Protein AF-A0A2V8TX80-F1 (afdb_monomer)

Mean predicted aligned error: 2.89 Å

Radius of gyration: 12.33 Å; Cα contacts (8 Å, |Δi|>4): 103; chains: 1; bounding box: 30×20×31 Å

pLDDT: mean 95.04, std 3.76, range [73.12, 98.06]

Secondary structure (DSSP, 8-state):
-EETTEE--EEEEEE-TT-TT-EEEEEPPPTTPPPEEEEEEEEEETTEEEEEEEEE---

Structure (mmCIF, N/CA/C/O backbone):
data_AF-A0A2V8TX80-F1
#
_entry.id   AF-A0A2V8TX80-F1
#
loop_
_atom_site.group_PDB
_atom_site.id
_atom_site.type_symbol
_atom_site.label_atom_id
_atom_site.label_alt_id
_atom_site.label_comp_id
_atom_site.label_asym_id
_atom_site.label_entity_id
_atom_site.label_seq_id
_atom_site.pdbx_PDB_ins_code
_atom_site.Cartn_x
_atom_site.Cartn_y
_atom_site.Cartn_z
_atom_site.occupancy
_atom_site.B_iso_or_equiv
_atom_site.auth_seq_id
_atom_site.auth_comp_id
_atom_site.auth_asym_id
_atom_site.auth_atom_id
_atom_site.pdbx_PDB_model_num
ATOM 1 N N . MET A 1 1 ? -4.749 7.092 -2.569 1.00 93.44 1 MET A N 1
ATOM 2 C CA . MET A 1 1 ? -4.645 5.703 -2.084 1.00 93.44 1 MET A CA 1
ATOM 3 C C . MET A 1 1 ? -5.492 5.590 -0.833 1.00 93.44 1 MET A C 1
ATOM 5 O O . MET A 1 1 ? -5.539 6.556 -0.077 1.00 93.44 1 MET A O 1
ATOM 9 N N . THR A 1 2 ? -6.139 4.451 -0.614 1.00 97.00 2 THR A N 1
ATOM 10 C CA . THR A 1 2 ? -6.866 4.172 0.633 1.00 97.00 2 THR A CA 1
ATOM 11 C C . THR A 1 2 ? -6.461 2.821 1.210 1.00 97.00 2 THR A C 1
ATOM 13 O O . THR A 1 2 ? -6.135 1.908 0.454 1.00 97.00 2 THR A O 1
ATOM 16 N N . ILE A 1 3 ? -6.490 2.715 2.539 1.00 97.62 3 ILE A N 1
ATOM 17 C CA . ILE A 1 3 ? -6.303 1.479 3.309 1.00 97.62 3 ILE A CA 1
ATOM 18 C C . ILE A 1 3 ? -7.497 1.360 4.253 1.00 97.62 3 ILE A C 1
ATOM 20 O O . ILE A 1 3 ? -7.764 2.298 5.004 1.00 97.62 3 ILE A O 1
ATOM 24 N N . GLY A 1 4 ? -8.249 0.262 4.188 1.00 96.44 4 GLY A N 1
ATOM 25 C CA . GLY A 1 4 ? -9.460 0.065 4.992 1.00 96.44 4 GLY A CA 1
ATOM 26 C C . GLY A 1 4 ? -10.488 1.188 4.804 1.00 96.44 4 GLY A C 1
ATOM 27 O O . GLY A 1 4 ? -11.043 1.678 5.780 1.00 96.44 4 GLY A O 1
ATOM 28 N N . ALA A 1 5 ? -10.673 1.657 3.564 1.00 96.00 5 ALA A N 1
ATOM 29 C CA . ALA A 1 5 ? -11.480 2.832 3.202 1.00 96.00 5 ALA A CA 1
ATOM 30 C C . ALA A 1 5 ? -11.026 4.186 3.806 1.00 96.00 5 ALA A C 1
ATOM 32 O O . ALA A 1 5 ? -11.701 5.200 3.621 1.00 96.00 5 ALA A O 1
ATOM 33 N N . ILE A 1 6 ? -9.861 4.250 4.461 1.00 96.94 6 ILE A N 1
ATOM 34 C CA . ILE A 1 6 ? -9.283 5.485 5.011 1.00 96.94 6 ILE A CA 1
ATOM 35 C C . ILE A 1 6 ? -8.184 6.005 4.081 1.00 96.94 6 ILE A C 1
ATOM 37 O O . ILE A 1 6 ? -7.365 5.241 3.572 1.00 96.94 6 ILE A O 1
ATOM 41 N N . ASN A 1 7 ? -8.149 7.320 3.845 1.00 96.56 7 ASN A N 1
ATOM 42 C CA . ASN A 1 7 ? -7.098 7.945 3.040 1.00 96.56 7 ASN A CA 1
ATOM 43 C C . ASN A 1 7 ? -5.716 7.718 3.671 1.00 96.56 7 ASN A C 1
ATOM 45 O O . ASN A 1 7 ? -5.479 8.144 4.800 1.00 96.56 7 ASN A O 1
ATOM 49 N N . ALA A 1 8 ? -4.802 7.102 2.917 1.00 96.81 8 ALA A N 1
ATOM 50 C CA . ALA A 1 8 ? -3.418 6.893 3.327 1.00 96.81 8 ALA A CA 1
ATOM 51 C C . ALA A 1 8 ? -2.491 7.863 2.577 1.00 96.81 8 ALA A C 1
ATOM 53 O O . ALA A 1 8 ? -2.332 7.732 1.356 1.00 96.81 8 ALA A O 1
ATOM 54 N N . PRO A 1 9 ? -1.895 8.855 3.271 1.00 94.62 9 PRO A N 1
ATOM 55 C CA . PRO A 1 9 ? -0.977 9.801 2.652 1.00 94.62 9 PRO A CA 1
ATOM 56 C C . PRO A 1 9 ? 0.255 9.095 2.080 1.00 94.62 9 PRO A C 1
ATOM 58 O O . PRO A 1 9 ? 0.954 8.362 2.781 1.00 94.62 9 PRO A O 1
ATOM 61 N N . VAL A 1 10 ? 0.533 9.351 0.801 1.00 95.38 10 VAL A N 1
ATOM 62 C CA . VAL A 1 10 ? 1.700 8.799 0.109 1.00 95.38 10 VAL A CA 1
ATOM 63 C C . VAL A 1 10 ? 2.938 9.619 0.445 1.00 95.38 10 VAL A C 1
ATOM 65 O O . VAL A 1 10 ? 2.973 10.821 0.193 1.00 95.38 10 VAL A O 1
ATOM 68 N N . GLN A 1 11 ? 3.952 8.961 1.004 1.00 97.12 11 GLN A N 1
ATOM 69 C CA . GLN A 1 11 ? 5.234 9.570 1.374 1.00 97.12 11 GLN A CA 1
ATOM 70 C C . GLN A 1 11 ? 6.260 9.464 0.240 1.00 97.12 11 GLN A C 1
ATOM 72 O O . GLN A 1 11 ? 7.102 10.342 0.075 1.00 97.12 11 GLN A O 1
ATOM 77 N N . PHE A 1 12 ? 6.185 8.394 -0.553 1.00 96.12 12 PHE A N 1
ATOM 78 C CA . PHE A 1 12 ? 7.019 8.182 -1.733 1.00 96.12 12 PHE A CA 1
ATOM 79 C C . PHE A 1 12 ? 6.262 7.360 -2.777 1.00 96.12 12 PHE A C 1
ATOM 81 O O . PHE A 1 12 ? 5.502 6.465 -2.416 1.00 96.12 12 PHE A O 1
ATOM 88 N N . SER A 1 13 ? 6.496 7.637 -4.061 1.00 95.12 13 SER A N 1
ATOM 89 C CA . SER A 1 13 ? 6.002 6.842 -5.191 1.00 95.12 13 SER A CA 1
ATOM 90 C C . SER A 1 13 ? 6.971 6.980 -6.364 1.00 95.12 13 SER A C 1
ATOM 92 O O . SER A 1 13 ? 7.074 8.057 -6.952 1.00 95.12 13 SER A O 1
ATOM 94 N N . GLY A 1 14 ?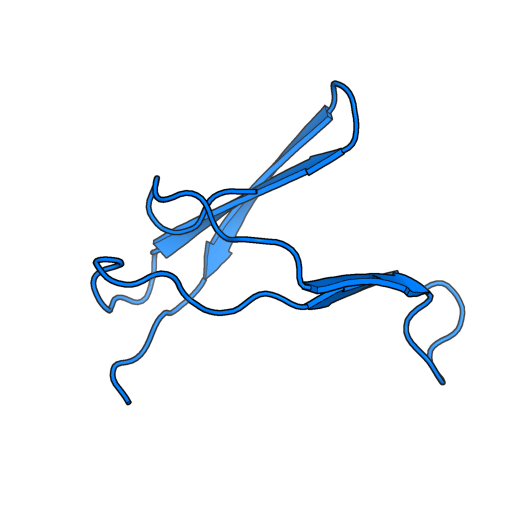 7.688 5.913 -6.714 1.00 95.06 14 GLY A N 1
ATOM 95 C CA . GLY A 1 14 ? 8.724 5.971 -7.749 1.00 95.06 14 GLY A CA 1
ATOM 96 C C . GLY A 1 14 ? 9.486 4.661 -7.919 1.00 95.06 14 GLY A C 1
ATOM 97 O O . GLY A 1 14 ? 9.026 3.611 -7.482 1.00 95.06 14 GLY A O 1
ATOM 98 N N . ILE A 1 15 ? 10.655 4.726 -8.561 1.00 96.38 15 ILE A N 1
ATOM 99 C CA . ILE A 1 15 ? 11.516 3.557 -8.787 1.00 96.38 15 ILE A CA 1
ATOM 100 C C . ILE A 1 15 ? 12.025 3.019 -7.452 1.00 96.38 15 ILE A C 1
ATOM 102 O O . ILE A 1 15 ? 12.502 3.787 -6.615 1.00 96.38 15 ILE A O 1
ATOM 106 N N . ALA A 1 16 ? 11.937 1.702 -7.275 1.00 96.62 16 ALA A N 1
ATOM 107 C CA . ALA A 1 16 ? 12.490 1.015 -6.120 1.00 96.62 16 ALA A CA 1
ATOM 108 C C . ALA A 1 16 ? 14.029 0.976 -6.219 1.00 96.62 16 ALA A C 1
ATOM 110 O O . ALA A 1 16 ? 14.567 0.351 -7.141 1.00 96.62 16 ALA A O 1
ATOM 111 N N . PRO A 1 17 ? 14.776 1.627 -5.304 1.00 92.56 17 PRO A N 1
ATOM 112 C CA . PRO A 1 17 ? 16.233 1.616 -5.347 1.00 92.56 17 PRO A CA 1
ATOM 113 C C . PRO A 1 17 ? 16.782 0.186 -5.283 1.00 92.56 17 PRO A C 1
ATOM 115 O O . PRO A 1 17 ? 16.320 -0.634 -4.492 1.00 92.56 17 PRO A O 1
ATOM 118 N N . GLY A 1 18 ? 17.759 -0.120 -6.138 1.00 94.62 18 GLY A N 1
ATOM 119 C CA . GLY A 1 18 ? 18.394 -1.441 -6.196 1.00 94.62 18 GLY A CA 1
ATOM 120 C C . GLY A 1 18 ? 17.578 -2.540 -6.888 1.00 94.62 18 GLY A C 1
ATOM 121 O O . GLY A 1 18 ? 18.090 -3.645 -7.031 1.00 94.62 18 GLY A O 1
ATOM 122 N N . ASN A 1 19 ? 16.358 -2.254 -7.361 1.00 94.75 19 ASN A N 1
ATOM 123 C CA . ASN A 1 19 ? 15.484 -3.245 -7.989 1.00 94.75 19 ASN A CA 1
ATOM 124 C C . ASN A 1 19 ? 15.046 -2.795 -9.391 1.00 94.75 19 ASN A C 1
ATOM 126 O O . ASN A 1 19 ? 14.118 -2.003 -9.556 1.00 94.75 19 ASN A O 1
ATOM 130 N N . ALA A 1 20 ? 15.728 -3.302 -10.421 1.00 93.81 20 ALA A N 1
ATOM 131 C CA . ALA A 1 20 ? 15.455 -2.929 -11.807 1.00 93.81 20 ALA A CA 1
ATOM 132 C C . AL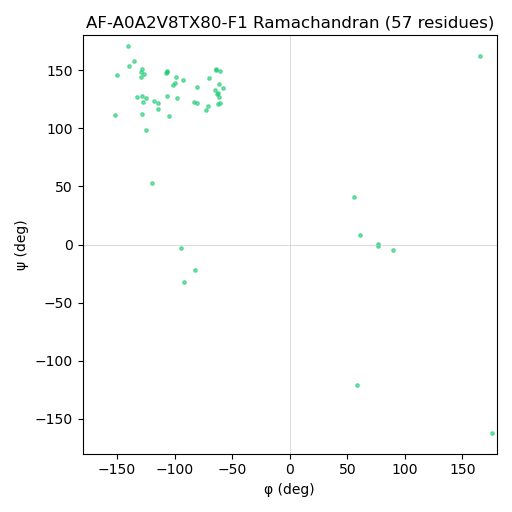A A 1 20 ? 14.025 -3.311 -12.231 1.00 93.81 20 ALA A C 1
ATOM 134 O O . ALA A 1 20 ? 13.588 -4.442 -12.038 1.00 93.81 20 ALA A O 1
ATOM 135 N N . GLY A 1 21 ? 13.311 -2.356 -12.830 1.00 95.12 21 GLY A N 1
ATOM 136 C CA . GLY A 1 21 ? 11.943 -2.550 -13.321 1.00 95.12 21 GLY A CA 1
ATOM 137 C C . GLY A 1 21 ? 10.855 -2.542 -12.244 1.00 95.12 21 GLY A C 1
ATOM 138 O O . GLY A 1 21 ? 9.686 -2.683 -12.593 1.00 95.12 21 GLY A O 1
ATOM 139 N N . LEU A 1 22 ? 11.200 -2.353 -10.964 1.00 95.88 22 LEU A N 1
ATOM 140 C CA . LEU A 1 22 ? 10.219 -2.273 -9.882 1.00 95.88 22 LEU A CA 1
ATOM 141 C C . LEU A 1 22 ? 9.906 -0.825 -9.495 1.00 95.88 22 LEU A C 1
ATOM 143 O O . LEU A 1 22 ? 10.776 0.048 -9.445 1.00 95.88 22 LEU A O 1
ATOM 147 N N . TYR A 1 23 ? 8.640 -0.606 -9.154 1.00 94.88 23 TYR A N 1
ATOM 148 C CA . TYR A 1 23 ? 8.153 0.606 -8.510 1.00 94.88 23 TYR A CA 1
ATOM 149 C C . TYR A 1 23 ? 7.836 0.309 -7.046 1.00 94.88 23 TYR A C 1
ATOM 151 O O . TYR A 1 23 ? 7.425 -0.800 -6.707 1.00 94.88 23 TYR A O 1
ATOM 159 N N . GLN A 1 24 ? 8.005 1.308 -6.185 1.00 96.06 24 GLN A N 1
ATOM 160 C CA . GLN A 1 24 ? 7.628 1.241 -4.778 1.00 96.06 24 GLN A CA 1
ATOM 161 C C . GLN A 1 24 ? 6.760 2.438 -4.394 1.00 96.06 24 GLN A C 1
ATOM 163 O O . GLN A 1 24 ? 6.905 3.541 -4.936 1.00 96.06 24 GLN A O 1
ATOM 168 N N . ILE A 1 25 ? 5.894 2.211 -3.411 1.00 95.44 25 ILE A N 1
ATOM 169 C CA . ILE A 1 25 ? 5.084 3.234 -2.762 1.00 95.44 25 ILE A CA 1
ATOM 170 C C . ILE A 1 25 ? 5.301 3.092 -1.258 1.00 95.44 25 ILE A C 1
ATOM 172 O O . ILE A 1 25 ? 5.117 2.005 -0.715 1.00 95.44 25 ILE A O 1
ATOM 176 N N . ASN A 1 26 ? 5.655 4.189 -0.590 1.00 96.19 26 ASN A N 1
ATOM 177 C CA . ASN A 1 26 ? 5.774 4.218 0.866 1.00 96.19 26 ASN A CA 1
ATOM 178 C C . ASN A 1 26 ? 4.596 4.996 1.442 1.00 96.19 26 ASN A C 1
ATOM 180 O O . ASN A 1 26 ? 4.351 6.141 1.047 1.00 96.19 26 ASN A O 1
ATOM 184 N N . VAL A 1 27 ? 3.896 4.380 2.390 1.00 95.62 27 VAL A N 1
ATOM 185 C CA . VAL A 1 27 ? 2.759 4.956 3.113 1.00 95.62 27 VAL A CA 1
ATOM 186 C C . VAL A 1 27 ? 2.833 4.575 4.585 1.00 95.62 27 VAL A C 1
ATOM 188 O O . VAL A 1 27 ? 3.378 3.531 4.935 1.00 95.62 27 VAL A O 1
ATOM 191 N N . ALA A 1 28 ? 2.250 5.407 5.444 1.00 94.75 28 ALA A N 1
ATOM 192 C CA . ALA A 1 28 ? 1.964 5.033 6.824 1.00 94.75 28 ALA A CA 1
ATOM 193 C C . ALA A 1 28 ? 0.540 4.472 6.912 1.00 94.75 28 ALA A C 1
ATOM 195 O O . ALA A 1 28 ? -0.365 5.003 6.262 1.00 94.75 28 ALA A O 1
ATOM 196 N N . ILE A 1 29 ? 0.334 3.435 7.730 1.00 94.19 29 ILE A N 1
ATOM 197 C CA . ILE A 1 29 ? -1.013 2.943 8.044 1.00 94.19 29 ILE A CA 1
ATOM 198 C C . ILE A 1 29 ? -1.780 4.066 8.764 1.00 94.19 29 ILE A C 1
ATOM 200 O O . ILE A 1 29 ? -1.308 4.543 9.800 1.00 94.19 29 ILE A O 1
ATOM 204 N N . PRO A 1 30 ? -2.927 4.532 8.232 1.00 94.81 30 PRO A N 1
ATOM 205 C CA . PRO A 1 30 ? -3.697 5.599 8.859 1.00 94.81 30 PRO A CA 1
ATOM 206 C C . PRO A 1 30 ? -4.240 5.202 10.228 1.00 94.81 30 PRO A C 1
ATOM 208 O O . PRO A 1 30 ? -4.601 4.049 10.473 1.00 94.81 30 PRO A O 1
ATOM 211 N N . THR A 1 31 ? -4.388 6.191 11.107 1.00 93.00 31 THR A N 1
ATOM 212 C CA . THR A 1 31 ? -5.132 6.001 12.351 1.00 93.00 31 THR A CA 1
ATOM 213 C C . THR A 1 31 ? -6.583 5.630 12.042 1.00 93.00 31 THR A C 1
ATOM 215 O O . THR A 1 31 ? -7.210 6.192 11.145 1.00 93.00 31 THR A O 1
ATOM 218 N N . GLY A 1 32 ? -7.124 4.671 12.795 1.00 92.62 32 GLY A N 1
ATOM 219 C CA . GLY A 1 32 ? -8.498 4.195 12.623 1.00 92.62 32 GLY A CA 1
ATOM 220 C C . GLY A 1 32 ? -8.664 3.031 11.646 1.00 92.62 32 GLY A C 1
ATOM 221 O O . GLY A 1 32 ? -9.771 2.506 11.561 1.00 92.62 32 GLY A O 1
ATOM 222 N N . VAL A 1 33 ? -7.603 2.584 10.959 1.00 96.00 33 VAL A N 1
ATOM 223 C CA . VAL A 1 33 ? -7.643 1.308 10.229 1.00 96.00 33 VAL A CA 1
ATOM 224 C C . VAL A 1 33 ? -7.657 0.168 11.255 1.00 96.00 33 VAL A C 1
ATOM 226 O O . VAL A 1 33 ? -6.718 0.072 12.050 1.00 96.00 33 VAL A O 1
ATOM 229 N N . PRO A 1 34 ? -8.701 -0.679 11.289 1.00 92.94 34 PRO A N 1
ATOM 230 C CA . PRO A 1 34 ? -8.736 -1.812 12.202 1.00 92.94 34 PRO A CA 1
ATOM 231 C C . PRO A 1 34 ? -7.709 -2.877 11.779 1.00 92.94 34 PRO A C 1
ATOM 233 O O . PRO A 1 34 ? -7.533 -3.103 10.579 1.00 92.94 34 PRO A O 1
ATOM 236 N N . PRO A 1 35 ? -7.052 -3.560 12.734 1.00 95.31 35 PRO A N 1
ATOM 237 C CA . PRO A 1 35 ? -6.260 -4.745 12.430 1.00 95.31 35 PRO A CA 1
ATOM 238 C C . PRO A 1 35 ? -7.115 -5.854 11.808 1.00 95.31 35 PRO A C 1
ATOM 240 O O . PRO A 1 35 ? -8.296 -5.995 12.135 1.00 95.31 35 PRO A O 1
ATOM 243 N N . GLY A 1 36 ? -6.506 -6.666 10.951 1.00 97.00 36 GLY A N 1
ATOM 244 C CA . GLY A 1 36 ? -7.158 -7.790 10.285 1.00 97.00 36 GLY A CA 1
ATOM 245 C C . GLY A 1 36 ? -6.337 -8.314 9.113 1.00 97.00 36 GLY A C 1
ATOM 246 O O . GLY A 1 36 ? -5.454 -7.618 8.618 1.00 97.00 36 GLY A O 1
ATOM 247 N N . ASP A 1 37 ? -6.637 -9.532 8.668 1.00 97.25 37 ASP A N 1
ATOM 248 C CA . ASP A 1 37 ? -5.889 -10.191 7.587 1.00 97.25 37 ASP A CA 1
ATOM 249 C C . ASP A 1 37 ? -6.348 -9.753 6.183 1.00 97.25 37 ASP A C 1
ATOM 251 O O . ASP A 1 37 ? -5.571 -9.827 5.235 1.00 97.25 37 ASP A O 1
ATOM 255 N N . ASP A 1 38 ? -7.576 -9.232 6.065 1.00 97.31 38 ASP A N 1
ATOM 256 C CA . ASP A 1 38 ? -8.223 -8.854 4.801 1.00 97.31 38 ASP A CA 1
ATOM 257 C C . ASP A 1 38 ? -8.586 -7.358 4.753 1.00 97.31 38 ASP A C 1
ATOM 259 O O . ASP A 1 38 ? -9.732 -6.970 4.507 1.00 97.31 38 ASP A O 1
ATOM 263 N N . VAL A 1 39 ? -7.615 -6.480 5.014 1.00 97.81 39 VAL A N 1
ATOM 264 C CA . VAL A 1 39 ? -7.821 -5.028 4.911 1.00 97.81 39 VAL A CA 1
ATOM 265 C C . VAL A 1 39 ? -7.643 -4.580 3.462 1.00 97.81 39 VAL A C 1
ATOM 267 O O . VAL A 1 39 ? -6.589 -4.779 2.861 1.00 97.81 39 VAL A O 1
ATOM 270 N N . GLU A 1 40 ? -8.668 -3.942 2.897 1.00 98.06 40 GLU A N 1
ATOM 271 C CA . GLU A 1 40 ? -8.635 -3.448 1.517 1.00 98.06 40 GLU A CA 1
ATOM 272 C C . GLU A 1 40 ? -7.559 -2.366 1.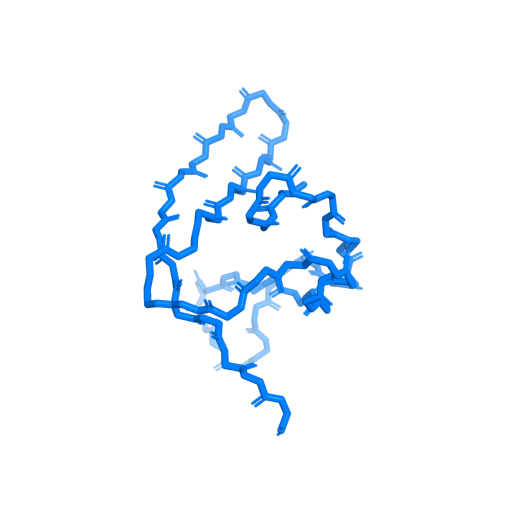323 1.00 98.06 40 GLU A C 1
ATOM 274 O O . GLU A 1 40 ? -7.518 -1.366 2.044 1.00 98.06 40 GLU A O 1
ATOM 279 N N . LEU A 1 41 ? -6.730 -2.541 0.299 1.00 97.81 41 LEU A N 1
ATOM 280 C CA . LEU A 1 41 ? -5.770 -1.575 -0.213 1.00 97.81 41 LEU A CA 1
ATOM 281 C C . LEU A 1 41 ? -6.184 -1.173 -1.629 1.00 97.81 41 LEU A C 1
ATOM 283 O O . LEU A 1 41 ? -6.225 -2.005 -2.534 1.00 97.81 41 LEU A O 1
ATOM 287 N N . VAL A 1 42 ? -6.409 0.125 -1.836 1.00 97.81 42 VAL A N 1
ATOM 288 C CA . VAL A 1 42 ? -6.695 0.686 -3.162 1.00 97.81 42 VAL A CA 1
ATOM 289 C C . VAL A 1 42 ? -5.568 1.618 -3.589 1.0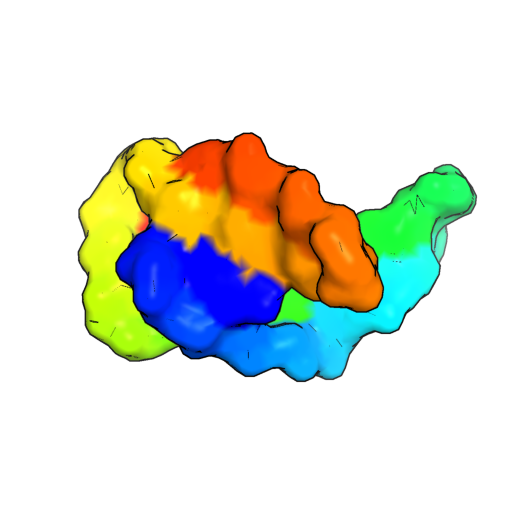0 97.81 42 VAL A C 1
ATOM 291 O O . VAL A 1 42 ? -5.336 2.688 -2.998 1.00 97.81 42 VAL A O 1
ATOM 294 N N . VAL A 1 43 ? -4.890 1.240 -4.668 1.00 96.75 43 VAL A N 1
ATOM 295 C CA . VAL A 1 43 ? -3.870 2.049 -5.340 1.00 96.75 43 VAL A CA 1
ATOM 296 C C . VAL A 1 43 ? -4.534 2.742 -6.525 1.00 96.75 43 VAL A C 1
ATOM 298 O O . VAL A 1 43 ? -5.130 2.092 -7.373 1.00 96.75 43 VAL A O 1
ATOM 301 N N . LYS A 1 44 ? -4.425 4.071 -6.614 1.00 94.75 44 LYS A N 1
ATOM 302 C CA . LYS A 1 44 ? -4.955 4.845 -7.745 1.00 94.75 44 LYS A CA 1
ATOM 303 C C . LYS A 1 44 ? -3.852 5.686 -8.371 1.00 94.75 44 LYS A C 1
ATOM 305 O O . LYS A 1 44 ? -3.222 6.475 -7.667 1.00 94.75 44 LYS A O 1
ATOM 310 N N . VAL A 1 45 ? -3.667 5.550 -9.682 1.00 91.88 45 VAL A N 1
ATOM 311 C CA . VAL A 1 45 ? -2.709 6.319 -10.487 1.00 91.88 45 VAL A CA 1
ATOM 312 C C . VAL A 1 45 ? -3.455 6.920 -11.677 1.00 91.88 45 VAL A C 1
ATOM 314 O O . VAL A 1 45 ? -3.943 6.208 -12.553 1.00 91.88 45 VAL A O 1
ATOM 317 N N . GLY A 1 46 ? -3.589 8.249 -11.692 1.00 90.81 46 GLY A N 1
ATOM 318 C CA . GLY A 1 46 ? -4.432 8.940 -12.669 1.00 90.81 46 GLY A CA 1
ATOM 319 C C . GLY A 1 46 ? -5.888 8.467 -12.585 1.00 90.81 46 GLY A C 1
ATOM 320 O O . GLY A 1 46 ? -6.522 8.571 -11.532 1.00 90.81 46 GLY A O 1
ATOM 321 N N . ASN A 1 47 ? -6.403 7.929 -13.692 1.00 95.00 47 ASN A N 1
ATOM 322 C CA . ASN A 1 47 ? -7.773 7.413 -13.785 1.00 95.00 47 ASN A CA 1
ATOM 323 C C . ASN A 1 47 ? -7.886 5.903 -13.531 1.00 95.00 47 ASN A C 1
ATOM 325 O O . ASN A 1 47 ? -9.001 5.389 -13.500 1.00 95.00 47 ASN A O 1
ATOM 329 N N . THR A 1 48 ? -6.769 5.206 -13.322 1.00 96.06 48 THR A N 1
ATOM 330 C CA . THR A 1 48 ? -6.750 3.757 -13.102 1.00 96.06 48 THR A CA 1
ATOM 331 C C . THR A 1 48 ? -6.634 3.456 -11.616 1.00 96.06 48 THR A C 1
ATOM 333 O O . THR A 1 48 ? -5.870 4.113 -10.904 1.00 96.06 48 THR A O 1
ATOM 336 N N . ALA A 1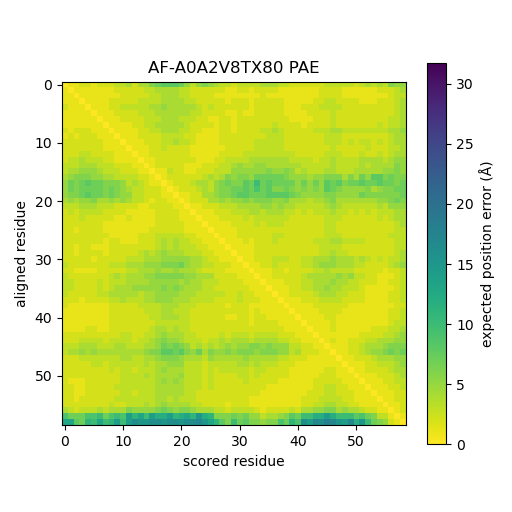 49 ? -7.387 2.463 -11.153 1.00 96.00 49 ALA A N 1
ATOM 337 C CA . ALA A 1 49 ? -7.302 1.944 -9.800 1.00 96.00 49 ALA A CA 1
ATOM 338 C C . ALA A 1 49 ? -7.090 0.431 -9.832 1.00 96.00 49 ALA A C 1
ATOM 340 O O . ALA A 1 49 ? -7.601 -0.241 -10.727 1.00 96.00 49 ALA A O 1
ATOM 341 N N . ASP A 1 50 ? -6.349 -0.058 -8.849 1.00 96.94 50 ASP A N 1
ATOM 342 C CA . ASP A 1 50 ? -6.190 -1.475 -8.560 1.00 96.94 50 ASP A CA 1
ATOM 343 C C . ASP A 1 50 ? -6.472 -1.712 -7.074 1.00 96.94 50 ASP A C 1
ATOM 345 O O . ASP A 1 50 ? -6.167 -0.853 -6.232 1.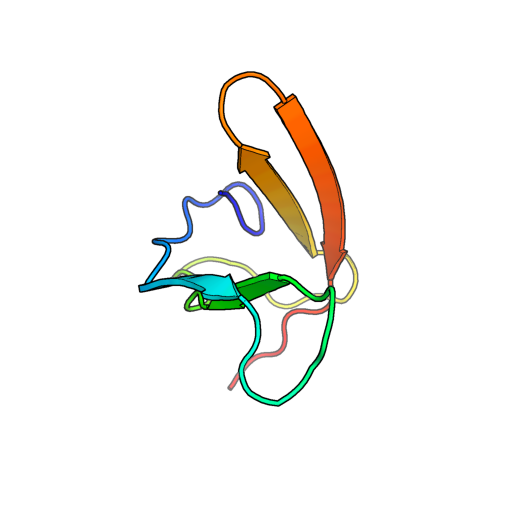00 96.94 50 ASP A O 1
ATOM 349 N N . THR A 1 51 ? -7.076 -2.856 -6.771 1.00 97.50 51 THR A N 1
ATOM 350 C CA . THR A 1 51 ? -7.584 -3.191 -5.441 1.00 97.50 51 THR A CA 1
ATOM 351 C C . THR A 1 51 ? -7.136 -4.588 -5.053 1.00 97.50 51 THR A C 1
ATOM 353 O O . THR A 1 51 ? -7.378 -5.556 -5.771 1.00 97.50 51 THR A O 1
ATOM 356 N N . VAL A 1 52 ? -6.523 -4.689 -3.878 1.00 97.56 52 VAL A N 1
ATOM 357 C CA . VAL A 1 52 ? -6.074 -5.945 -3.264 1.00 97.56 52 VAL A CA 1
ATOM 358 C C . VAL A 1 52 ? -6.345 -5.908 -1.761 1.00 97.56 52 VAL A C 1
ATOM 360 O O . VAL A 1 52 ? -6.688 -4.858 -1.222 1.00 97.56 52 VAL A O 1
ATOM 363 N N . THR A 1 53 ? -6.181 -7.029 -1.063 1.00 97.62 53 THR A N 1
ATOM 364 C CA . THR A 1 53 ? -6.201 -7.066 0.406 1.00 97.62 53 THR A CA 1
ATOM 365 C C . THR A 1 53 ? -4.799 -7.273 0.970 1.00 97.62 53 THR A C 1
ATOM 367 O O . THR A 1 53 ? -3.935 -7.880 0.333 1.00 97.62 53 THR A O 1
ATOM 370 N N . ILE A 1 54 ? -4.565 -6.721 2.160 1.00 96.56 54 ILE A N 1
ATOM 371 C CA . ILE A 1 54 ? -3.339 -6.884 2.945 1.00 96.56 54 ILE A CA 1
ATOM 372 C C . ILE A 1 54 ? -3.688 -7.156 4.411 1.00 96.56 54 ILE A C 1
ATOM 374 O O . ILE A 1 54 ? -4.739 -6.734 4.893 1.00 96.56 54 ILE A O 1
ATOM 378 N N . ALA A 1 55 ? -2.758 -7.768 5.141 1.00 97.50 55 ALA A N 1
ATOM 379 C CA . ALA A 1 55 ? -2.852 -7.859 6.590 1.00 97.50 55 ALA A CA 1
ATOM 380 C C . ALA A 1 55 ? -2.376 -6.557 7.253 1.00 97.50 55 ALA A C 1
ATOM 382 O O . ALA A 1 55 ? -1.318 -6.018 6.911 1.00 97.50 55 ALA A O 1
ATOM 383 N N . VAL A 1 56 ? -3.129 -6.076 8.238 1.00 96.19 56 VAL A N 1
ATOM 384 C CA . VAL A 1 56 ? -2.750 -4.970 9.123 1.00 96.19 56 VAL A CA 1
ATOM 385 C C . VAL A 1 56 ? -2.685 -5.500 10.545 1.00 96.19 56 VAL A C 1
ATOM 387 O O . VAL A 1 56 ? -3.657 -6.041 11.068 1.00 96.19 56 VAL A O 1
ATOM 390 N N . GLN A 1 57 ? -1.532 -5.326 11.180 1.00 92.69 57 GLN A 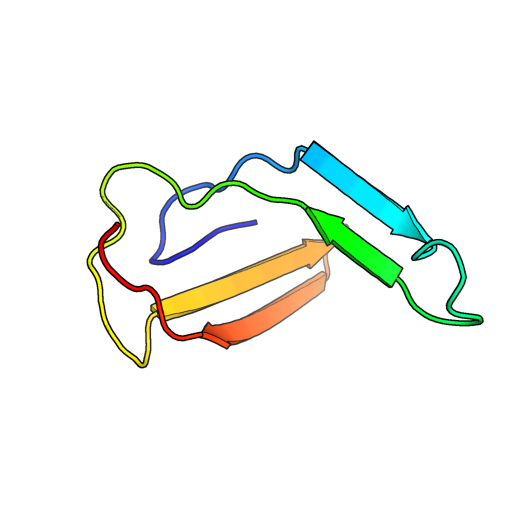N 1
ATOM 391 C CA . GLN A 1 57 ? -1.295 -5.754 12.554 1.00 92.69 57 GLN A CA 1
ATOM 392 C C . GLN A 1 57 ? -1.247 -4.544 13.482 1.00 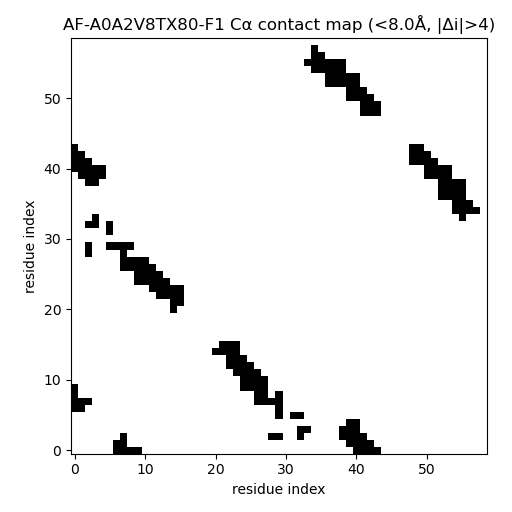92.69 57 GLN A C 1
ATOM 394 O O . GLN A 1 57 ? -0.828 -3.453 13.086 1.00 92.69 57 GLN A O 1
ATOM 399 N N . ALA A 1 58 ? -1.695 -4.745 14.722 1.00 81.88 58 ALA A N 1
ATOM 400 C CA . ALA A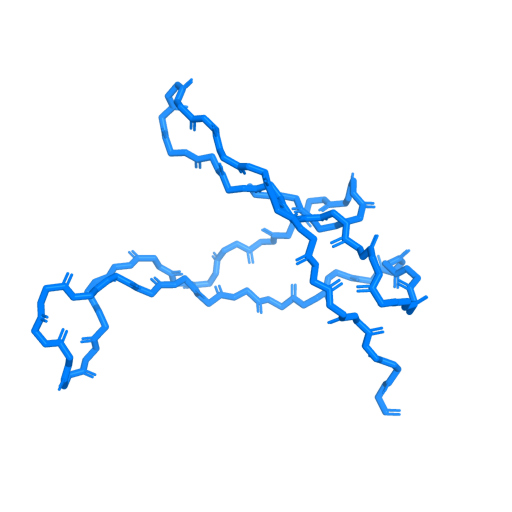 1 58 ? -1.469 -3.770 15.777 1.00 81.88 58 ALA A CA 1
ATOM 401 C C . ALA A 1 58 ? 0.047 -3.640 16.052 1.00 81.88 58 ALA A C 1
ATOM 403 O O . ALA A 1 58 ? 0.770 -4.614 15.823 1.00 81.88 58 ALA A O 1
ATOM 404 N N . PRO A 1 59 ? 0.518 -2.464 16.506 1.00 73.12 59 PRO A N 1
ATOM 405 C CA . PRO A 1 59 ? 1.914 -2.261 16.892 1.00 73.12 59 PRO A CA 1
ATOM 406 C C . PRO A 1 59 ? 2.405 -3.240 17.962 1.00 73.12 59 PRO A C 1
ATOM 408 O O . PRO A 1 59 ? 1.584 -3.635 18.824 1.00 73.12 59 PRO A O 1
#

Sequence (59 aa):
MTIGAINAPVQFSGIAPGNAGLYQINVAIPTGVPPGDDVELVVKVGNTADTVTIAVQAP

Solvent-accessible surface area (backbone atoms only — not comparable to full-atom values): 3723 Å² total; per-residue (Å²): 77,30,42,57,88,37,75,30,66,74,77,43,76,47,76,32,87,98,40,90,96,40,73,43,70,43,65,59,86,49,89,87,54,73,63,41,70,74,32,44,36,37,49,61,60,92,94,48,71,51,76,52,67,40,68,40,76,77,134

Foldseek 3Di:
DDKLNHDWDWPDWADDPPDPPDIDIDTDDDPPRDFDAFIKDWDDDPPDIDIGGHGDDDD